Protein AF-A0A920MR78-F1 (afdb_monomer)

Foldseek 3Di:
DDDDDDPDPDDPPADPDPVRVLVVVLVLLVVLVVVVVLQVVCVPDDPVRPPDDHPDDDPSSVQSVCQLVQVDEAEAEDQDPVVVVSVVVSCVVSVGDHDDYDHPDPPDD

pLDDT: mean 72.83, std 15.29, range [34.91, 90.44]

Sequence (109 aa):
MLNNPNLGPGTGRYPQTRMGVEQVIRDAFRAAQDYRHRHKTYDRNSKAQRKVIPPRRDLEFEALAEILEGTRLLHCHSYRQDEIWMLTRIAEDFGFKIATFQQFLKAIK

Secondary structure (DSSP, 8-state):
--------S--SSS-SSHHHHHHHHHHHHHHHHHHHHHHHHHHHS-GGG--SPPPPP-HHHHHHHHHHTTSS-EEEE-SSHHHHHHHHHHHHHHTPPEEEEE-------

Radius of gyration: 20.06 Å; Cα contacts (8 Å, |Δi|>4): 78; chains: 1; bounding box: 47×60×49 Å

Mean predicted aligned error: 12.03 Å

Solvent-accessible surface area (backbone atoms only — not comparable to full-atom values): 6871 Å² total; per-residue (Å²): 133,89,87,87,84,73,91,69,90,69,84,88,80,66,65,93,43,70,70,44,49,52,49,54,54,52,50,51,53,52,52,10,51,56,51,48,51,54,49,52,54,57,67,69,43,50,83,91,68,61,84,62,80,79,77,82,89,50,71,68,42,49,54,49,35,30,27,54,72,59,78,35,77,42,74,45,80,40,84,48,72,68,59,52,54,51,51,49,51,51,26,63,77,64,67,32,64,75,70,45,78,50,61,71,74,80,85,77,131

Structure (mmCIF, N/CA/C/O backbone):
data_AF-A0A920MR78-F1
#
_entry.id   AF-A0A920MR78-F1
#
loop_
_atom_site.group_PDB
_atom_site.id
_atom_site.type_symbol
_atom_site.label_atom_id
_atom_site.label_alt_id
_atom_site.label_comp_id
_atom_site.label_asym_id
_atom_site.label_entity_id
_atom_site.label_seq_id
_atom_site.pdbx_PDB_ins_code
_atom_site.Cartn_x
_atom_site.Cartn_y
_atom_site.Cartn_z
_atom_site.occupancy
_atom_site.B_iso_or_equiv
_atom_site.auth_seq_id
_atom_site.auth_comp_id
_atom_site.auth_asym_id
_atom_site.auth_atom_id
_atom_site.pdbx_PDB_model_num
ATOM 1 N N . MET A 1 1 ? 10.549 -51.256 -10.466 1.00 36.69 1 MET A N 1
ATOM 2 C CA . MET A 1 1 ? 11.979 -50.902 -10.528 1.00 36.69 1 MET A CA 1
ATOM 3 C C . MET A 1 1 ? 12.128 -49.639 -11.365 1.00 36.69 1 MET A C 1
ATOM 5 O O . MET A 1 1 ? 11.709 -49.647 -12.508 1.00 36.69 1 MET A O 1
ATOM 9 N N . LEU A 1 2 ? 12.612 -48.570 -10.723 1.00 46.28 2 LEU A N 1
ATOM 10 C CA . LEU A 1 2 ? 13.398 -47.442 -11.247 1.00 46.28 2 LEU A CA 1
ATOM 11 C C . LEU A 1 2 ? 13.057 -46.865 -12.636 1.00 46.28 2 LEU A C 1
ATOM 13 O O . LEU A 1 2 ? 13.514 -47.387 -13.646 1.00 46.28 2 LEU A O 1
ATOM 17 N N . ASN A 1 3 ? 12.430 -45.682 -12.666 1.00 38.31 3 ASN A N 1
ATOM 18 C CA . ASN A 1 3 ? 12.874 -44.640 -13.596 1.00 38.31 3 ASN A CA 1
ATOM 19 C C . ASN A 1 3 ? 12.549 -43.239 -13.053 1.00 38.31 3 ASN A C 1
ATOM 21 O O . ASN A 1 3 ? 11.387 -42.860 -12.932 1.00 38.31 3 ASN A O 1
ATOM 25 N N . ASN A 1 4 ? 13.599 -42.503 -12.696 1.00 55.50 4 ASN A N 1
ATOM 26 C CA . ASN A 1 4 ? 13.574 -41.110 -12.268 1.00 55.50 4 ASN A CA 1
ATOM 27 C C . ASN A 1 4 ? 14.275 -40.288 -13.357 1.00 55.50 4 ASN A C 1
ATOM 29 O O . ASN A 1 4 ? 15.506 -40.322 -13.412 1.00 55.50 4 ASN A O 1
ATOM 33 N N . PRO A 1 5 ? 13.540 -39.569 -14.220 1.00 51.25 5 PRO A N 1
ATOM 34 C CA . PRO A 1 5 ? 14.137 -38.623 -15.135 1.00 51.25 5 PRO A CA 1
ATOM 35 C C . PRO A 1 5 ? 13.712 -37.204 -14.738 1.00 51.25 5 PRO A C 1
ATOM 37 O O . PRO A 1 5 ? 12.573 -36.796 -14.938 1.00 51.25 5 PRO A O 1
ATOM 40 N N . ASN A 1 6 ? 14.693 -36.438 -14.267 1.00 42.25 6 ASN A N 1
ATOM 41 C CA . ASN A 1 6 ? 14.745 -34.981 -14.395 1.00 42.25 6 ASN A CA 1
ATOM 42 C C . ASN A 1 6 ? 13.934 -34.162 -13.377 1.00 42.25 6 ASN A C 1
ATOM 44 O O . ASN A 1 6 ? 12.791 -33.767 -13.597 1.00 42.25 6 ASN A O 1
ATOM 48 N N . LEU A 1 7 ? 14.635 -33.776 -12.305 1.00 51.28 7 LEU A N 1
ATOM 49 C CA . LEU A 1 7 ? 14.471 -32.479 -11.645 1.00 51.28 7 LEU A CA 1
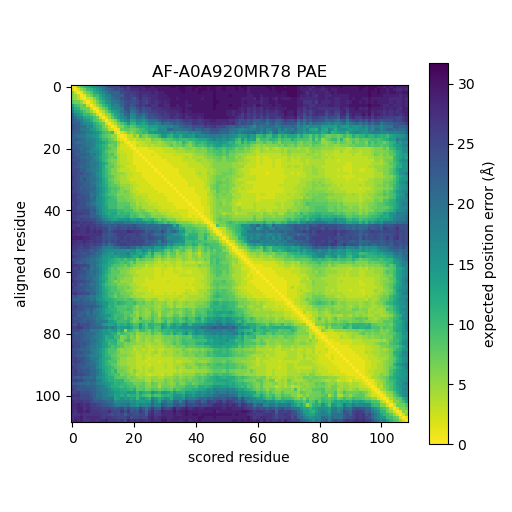ATOM 50 C C . LEU A 1 7 ? 14.428 -31.372 -12.718 1.00 51.28 7 LEU A C 1
ATOM 52 O O . LEU A 1 7 ? 15.462 -30.971 -13.250 1.00 51.28 7 LEU A O 1
ATOM 56 N N . GLY A 1 8 ? 13.219 -30.934 -13.077 1.00 43.84 8 GLY A N 1
ATOM 57 C CA . GLY A 1 8 ? 12.987 -29.818 -13.992 1.00 43.84 8 GLY A CA 1
ATOM 58 C C . GLY A 1 8 ? 13.509 -28.495 -13.415 1.00 43.84 8 GLY A C 1
ATOM 59 O O . GLY A 1 8 ? 13.616 -28.351 -12.193 1.00 43.84 8 GLY A O 1
ATOM 60 N N . PRO A 1 9 ? 13.863 -27.519 -14.267 1.00 45.69 9 PRO A N 1
ATOM 61 C CA . PRO A 1 9 ? 14.476 -26.287 -13.810 1.00 45.69 9 PRO A CA 1
ATOM 62 C C . PRO A 1 9 ? 13.458 -25.463 -13.020 1.00 45.69 9 PRO A C 1
ATOM 64 O O . PRO A 1 9 ? 12.381 -25.141 -13.510 1.00 45.69 9 PRO A O 1
ATOM 67 N N . GLY A 1 10 ? 13.850 -25.063 -11.813 1.00 49.41 10 GLY A N 1
ATOM 68 C CA . GLY A 1 10 ? 13.212 -23.966 -11.099 1.00 49.41 10 GLY A CA 1
ATOM 69 C C . GLY A 1 10 ? 12.187 -24.420 -10.075 1.00 49.41 10 GLY A C 1
ATOM 70 O O . GLY A 1 10 ? 10.992 -24.486 -10.333 1.00 49.41 10 GLY A O 1
ATOM 71 N N . THR A 1 11 ? 12.672 -24.637 -8.860 1.00 48.88 11 THR A N 1
ATOM 72 C CA . THR A 1 11 ? 11.913 -24.521 -7.614 1.00 48.88 11 THR A CA 1
ATOM 73 C C . THR A 1 11 ? 10.857 -23.407 -7.706 1.00 48.88 11 THR A C 1
ATOM 75 O O . THR A 1 11 ? 11.194 -22.221 -7.688 1.00 48.88 11 THR A O 1
ATOM 78 N N . GLY A 1 12 ? 9.586 -23.794 -7.838 1.00 54.97 12 GLY A N 1
ATOM 79 C CA . GLY A 1 12 ? 8.439 -22.917 -8.081 1.00 54.97 12 GLY A CA 1
ATOM 80 C C . GLY A 1 12 ? 8.038 -22.084 -6.869 1.00 54.97 12 GLY A C 1
ATOM 81 O O . GLY A 1 12 ? 6.965 -22.284 -6.309 1.00 54.97 12 GLY A O 1
ATOM 82 N N . ARG A 1 13 ? 8.910 -21.169 -6.437 1.00 56.44 13 ARG A N 1
ATOM 83 C CA . ARG A 1 13 ? 8.658 -20.311 -5.270 1.00 56.44 13 ARG A CA 1
ATOM 84 C C . ARG A 1 13 ? 8.491 -18.829 -5.588 1.00 56.44 13 ARG A C 1
ATOM 86 O O . ARG A 1 13 ? 8.123 -18.082 -4.696 1.00 56.44 13 ARG A O 1
ATOM 93 N N . TYR A 1 14 ? 8.683 -18.413 -6.837 1.00 52.81 14 TYR A N 1
ATOM 94 C CA . TYR A 1 14 ? 8.416 -17.046 -7.281 1.00 52.81 14 TYR A CA 1
ATOM 95 C C . TYR A 1 14 ? 7.942 -17.046 -8.739 1.00 52.81 14 TYR A C 1
ATOM 97 O O . TYR A 1 14 ? 8.414 -17.876 -9.524 1.00 52.81 14 TYR A O 1
ATOM 105 N N . PRO A 1 15 ? 7.004 -16.157 -9.114 1.00 61.16 15 PRO A N 1
ATOM 106 C CA . PRO A 1 15 ? 6.529 -16.063 -10.486 1.00 61.16 15 PRO A CA 1
ATOM 107 C C . PRO A 1 15 ? 7.696 -15.752 -11.425 1.00 61.16 15 PRO A C 1
ATOM 109 O O . PRO A 1 15 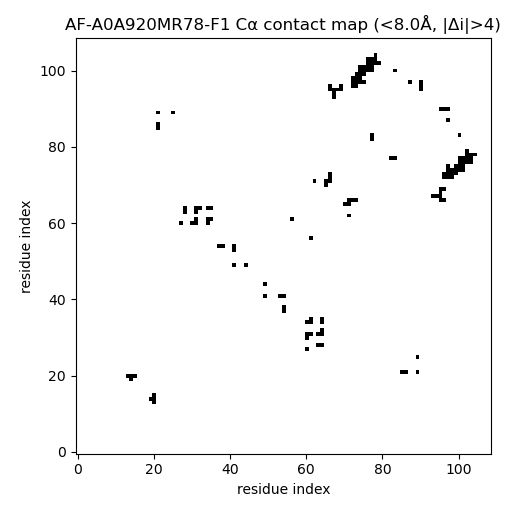? 8.419 -14.778 -11.238 1.00 61.16 15 PRO A O 1
ATOM 112 N N . GLN A 1 16 ? 7.870 -16.579 -12.455 1.00 63.47 16 GLN A N 1
ATOM 113 C CA . GLN A 1 16 ? 8.919 -16.375 -13.461 1.00 63.47 16 GLN A CA 1
ATOM 114 C C . GLN A 1 16 ? 8.538 -15.329 -14.516 1.00 63.47 16 GLN A C 1
ATOM 116 O O . GLN A 1 16 ? 9.364 -14.936 -15.336 1.00 63.47 16 GLN A O 1
ATOM 121 N N . THR A 1 17 ? 7.285 -14.869 -14.505 1.00 72.94 17 THR A N 1
ATOM 122 C CA . THR A 1 17 ? 6.758 -13.889 -15.454 1.00 72.94 17 THR A CA 1
ATOM 123 C C . THR A 1 17 ? 6.464 -12.564 -14.762 1.00 72.94 17 THR A C 1
ATOM 125 O O . THR A 1 17 ? 6.059 -12.513 -13.601 1.00 72.94 17 THR A O 1
ATOM 128 N N . ARG A 1 18 ? 6.617 -11.468 -15.507 1.00 69.94 18 ARG A N 1
ATOM 129 C CA . ARG A 1 18 ? 6.372 -10.105 -15.006 1.00 69.94 18 ARG A CA 1
ATOM 130 C C . ARG A 1 18 ? 4.934 -9.884 -14.563 1.00 69.94 18 ARG A C 1
ATOM 132 O O . ARG A 1 18 ? 4.714 -9.280 -13.524 1.00 69.94 18 ARG A O 1
ATOM 139 N N . MET A 1 19 ? 3.980 -10.429 -15.318 1.00 72.75 19 MET A N 1
ATOM 140 C CA . MET A 1 19 ? 2.566 -10.388 -14.942 1.00 72.75 19 MET A CA 1
ATOM 141 C C . MET A 1 19 ? 2.320 -11.117 -13.617 1.00 72.75 19 MET A C 1
ATOM 143 O O . MET A 1 19 ? 1.500 -10.679 -12.821 1.00 72.75 19 MET A O 1
ATOM 147 N N . GLY A 1 20 ? 3.060 -12.198 -13.343 1.00 79.94 20 GLY A N 1
ATOM 148 C CA . GLY A 1 20 ? 2.974 -12.885 -12.059 1.00 79.94 20 GLY A CA 1
ATOM 149 C C . GLY A 1 20 ? 3.545 -12.055 -10.907 1.00 79.94 20 GLY A C 1
ATOM 150 O O . GLY A 1 20 ? 2.955 -12.034 -9.833 1.00 79.94 20 GLY A O 1
ATOM 151 N N . VAL A 1 21 ? 4.650 -11.332 -11.123 1.00 79.38 21 VAL A N 1
ATOM 152 C CA . VAL A 1 21 ? 5.209 -10.408 -10.115 1.00 79.38 21 VAL A CA 1
ATOM 153 C C . VAL A 1 21 ? 4.227 -9.278 -9.812 1.00 79.38 21 VAL A C 1
ATOM 155 O O . VAL A 1 21 ? 3.953 -9.001 -8.647 1.00 79.38 21 VAL A O 1
ATOM 158 N N . GLU A 1 22 ? 3.656 -8.666 -10.851 1.00 81.88 22 GLU A N 1
ATOM 159 C CA . GLU A 1 22 ? 2.635 -7.627 -10.707 1.00 81.88 22 GLU A CA 1
ATOM 160 C C . GLU A 1 22 ? 1.437 -8.137 -9.895 1.00 81.88 22 GLU A C 1
ATOM 162 O O . GLU A 1 22 ? 1.007 -7.486 -8.944 1.00 81.88 22 GLU A O 1
ATOM 167 N N . GLN A 1 23 ? 0.943 -9.334 -10.217 1.00 83.19 23 GLN A N 1
ATOM 168 C CA . GLN A 1 23 ? -0.185 -9.938 -9.518 1.00 83.19 23 GLN A CA 1
ATOM 169 C C . GLN A 1 23 ? 0.111 -10.181 -8.033 1.00 83.19 23 GLN A C 1
ATOM 171 O O . GLN A 1 23 ? -0.716 -9.846 -7.191 1.00 83.19 23 GLN A O 1
ATOM 176 N N . VAL A 1 24 ? 1.304 -10.681 -7.692 1.00 86.25 24 VAL A N 1
ATOM 177 C CA . VAL A 1 24 ? 1.712 -10.883 -6.290 1.00 86.25 24 VAL A CA 1
ATOM 178 C C . VAL A 1 24 ? 1.728 -9.562 -5.519 1.00 86.25 24 VAL A C 1
ATOM 180 O O . VAL A 1 24 ? 1.249 -9.507 -4.387 1.00 86.25 24 VAL A O 1
ATOM 183 N N . ILE A 1 25 ? 2.232 -8.486 -6.130 1.00 85.44 25 ILE A N 1
ATOM 184 C CA . ILE A 1 25 ? 2.241 -7.159 -5.503 1.00 85.44 25 ILE A CA 1
ATOM 185 C C . ILE A 1 25 ? 0.802 -6.671 -5.283 1.00 85.44 25 ILE A C 1
ATOM 187 O O . ILE A 1 25 ? 0.461 -6.224 -4.187 1.00 85.44 25 ILE A O 1
ATOM 191 N N . ARG A 1 26 ? -0.069 -6.799 -6.291 1.00 88.50 26 ARG A N 1
ATOM 192 C CA . ARG A 1 26 ? -1.490 -6.421 -6.190 1.00 88.50 26 ARG A CA 1
ATOM 193 C C . ARG A 1 26 ? -2.219 -7.205 -5.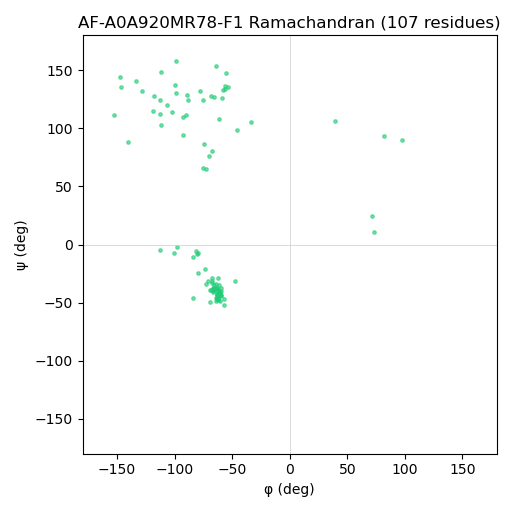102 1.00 88.50 26 ARG A C 1
ATOM 195 O O . ARG A 1 26 ? -2.984 -6.618 -4.337 1.00 88.50 26 ARG A O 1
ATOM 202 N N . ASP A 1 27 ? -1.977 -8.507 -5.018 1.00 89.25 27 ASP A N 1
ATOM 203 C CA . ASP A 1 27 ? -2.599 -9.375 -4.021 1.00 89.25 27 ASP A CA 1
ATOM 204 C C . ASP A 1 27 ? -2.123 -9.020 -2.602 1.00 89.25 27 ASP A C 1
ATOM 206 O O . ASP A 1 27 ? -2.940 -8.973 -1.680 1.00 89.25 27 ASP A O 1
ATOM 210 N N . ALA A 1 28 ? -0.848 -8.650 -2.427 1.00 89.44 28 ALA A N 1
ATOM 211 C CA . ALA A 1 28 ? -0.332 -8.149 -1.152 1.00 89.44 28 ALA A CA 1
ATOM 212 C C . ALA A 1 28 ? -1.011 -6.835 -0.717 1.00 89.44 28 ALA A C 1
ATOM 214 O O . ALA A 1 28 ? -1.412 -6.699 0.441 1.00 89.44 28 ALA A O 1
ATOM 215 N N . PHE A 1 29 ? -1.206 -5.883 -1.638 1.00 88.88 29 PHE A N 1
ATOM 216 C CA . PHE A 1 29 ? -1.918 -4.634 -1.337 1.00 88.88 29 PHE A CA 1
ATOM 217 C C . PHE A 1 29 ? -3.399 -4.861 -1.008 1.00 88.88 29 PHE A C 1
ATOM 219 O O . PHE A 1 29 ? -3.922 -4.233 -0.086 1.00 88.88 29 PHE A O 1
ATOM 226 N N . ARG A 1 30 ? -4.076 -5.793 -1.691 1.00 90.44 30 ARG A N 1
ATOM 227 C CA . ARG A 1 30 ? -5.450 -6.197 -1.337 1.00 90.44 30 ARG A CA 1
ATOM 228 C C . ARG A 1 30 ? -5.517 -6.814 0.059 1.00 90.44 30 ARG A C 1
ATOM 230 O O . ARG A 1 30 ? -6.343 -6.400 0.868 1.00 90.44 30 ARG A O 1
ATOM 237 N N . ALA A 1 31 ? -4.603 -7.729 0.379 1.00 89.88 31 ALA A N 1
ATOM 238 C CA . ALA A 1 31 ? -4.526 -8.326 1.710 1.00 89.88 31 ALA A CA 1
ATOM 239 C C . ALA A 1 31 ? -4.290 -7.268 2.807 1.00 89.88 31 ALA A C 1
ATOM 241 O O . ALA A 1 31 ? -4.887 -7.346 3.886 1.00 89.88 31 ALA A O 1
ATOM 242 N N . ALA A 1 32 ? -3.478 -6.244 2.520 1.00 90.25 32 ALA A N 1
ATOM 243 C CA . ALA A 1 32 ? -3.261 -5.111 3.417 1.00 90.25 32 ALA A CA 1
ATOM 244 C C . ALA A 1 32 ? -4.528 -4.252 3.614 1.00 90.25 32 ALA A C 1
ATOM 246 O O . ALA A 1 32 ? -4.807 -3.829 4.740 1.00 90.25 32 ALA A O 1
ATOM 247 N N . GLN A 1 33 ? -5.342 -4.038 2.572 1.00 89.25 33 GLN A N 1
ATOM 248 C CA . GLN A 1 33 ? -6.644 -3.367 2.707 1.00 89.25 33 GLN A CA 1
ATOM 249 C C . GLN A 1 33 ? -7.599 -4.154 3.608 1.00 89.25 33 GLN A C 1
ATOM 251 O O . GLN A 1 33 ? -8.180 -3.580 4.533 1.00 89.25 33 GLN A O 1
ATOM 256 N N . ASP A 1 34 ? -7.712 -5.466 3.403 1.00 89.38 34 ASP A N 1
ATOM 257 C CA . ASP A 1 34 ? -8.558 -6.336 4.227 1.00 89.38 34 ASP A CA 1
ATOM 258 C C . ASP A 1 34 ? -8.077 -6.386 5.680 1.00 89.38 34 ASP A C 1
ATOM 260 O O . ASP A 1 34 ? -8.869 -6.394 6.627 1.00 89.38 34 ASP A O 1
ATOM 264 N N . TYR A 1 35 ? -6.758 -6.413 5.889 1.00 89.06 35 TYR A N 1
ATOM 265 C CA . TYR A 1 35 ? -6.152 -6.263 7.208 1.00 89.06 35 TYR A CA 1
ATOM 266 C C . TYR A 1 35 ? -6.573 -4.940 7.861 1.00 89.06 35 TYR A C 1
ATOM 268 O O . TYR A 1 35 ? -7.123 -4.945 8.967 1.00 89.06 35 TYR A O 1
ATOM 276 N N . ARG A 1 36 ? -6.411 -3.811 7.163 1.00 87.12 36 ARG A N 1
ATOM 277 C CA . ARG A 1 36 ? -6.767 -2.487 7.686 1.00 87.12 36 ARG A CA 1
ATOM 278 C C . ARG A 1 36 ? -8.262 -2.354 7.965 1.00 87.12 36 ARG A C 1
ATOM 280 O O . ARG A 1 36 ? -8.634 -1.763 8.978 1.00 87.12 36 ARG A O 1
ATOM 287 N N . HIS A 1 37 ? -9.116 -2.921 7.116 1.00 87.06 37 HIS A N 1
ATOM 288 C CA . HIS A 1 37 ? -10.563 -2.931 7.311 1.00 87.06 37 HIS A CA 1
ATOM 289 C C . HIS A 1 37 ? -10.955 -3.698 8.581 1.00 87.06 37 HIS A C 1
ATOM 291 O O . HIS A 1 37 ? -11.718 -3.182 9.399 1.00 87.06 37 HIS A O 1
ATOM 297 N N . ARG A 1 38 ? -10.379 -4.888 8.805 1.00 85.81 38 ARG A N 1
ATOM 298 C CA . ARG A 1 38 ? -10.608 -5.682 10.026 1.00 85.81 38 ARG A CA 1
ATOM 299 C C . ARG A 1 38 ? -10.193 -4.929 11.290 1.00 85.81 38 ARG A C 1
ATOM 301 O O . ARG A 1 38 ? -10.956 -4.906 12.254 1.00 85.81 38 ARG A O 1
ATOM 308 N N . HIS A 1 39 ? -9.028 -4.279 11.266 1.00 84.38 39 HIS A N 1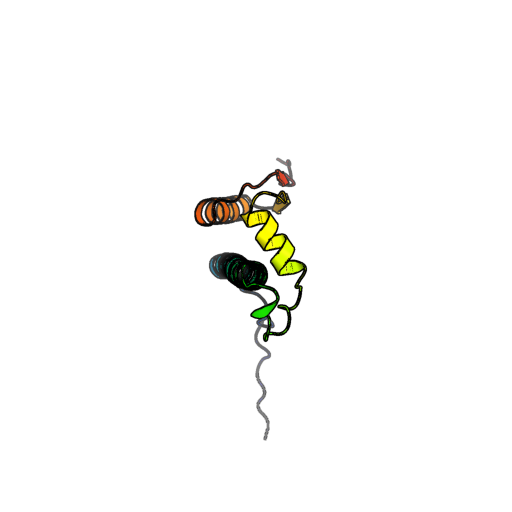
ATOM 309 C CA . HIS A 1 39 ? -8.548 -3.451 12.380 1.00 84.38 39 HIS A CA 1
ATOM 310 C C . HIS A 1 39 ? -9.461 -2.241 12.633 1.00 84.38 39 HIS A C 1
ATOM 312 O O . HIS A 1 39 ? -9.927 -2.064 13.755 1.00 84.38 39 HIS A O 1
ATOM 318 N N . LYS A 1 40 ? -9.838 -1.477 11.595 1.00 84.69 40 LYS A N 1
ATOM 319 C CA . LYS A 1 40 ? -10.766 -0.333 11.734 1.00 84.69 40 LYS A CA 1
ATOM 320 C C . LYS A 1 40 ? -12.137 -0.747 12.278 1.00 84.69 40 LYS A C 1
ATOM 322 O O . LYS A 1 40 ? -12.708 -0.032 13.101 1.00 84.69 40 LYS A O 1
ATOM 327 N N . THR A 1 41 ? -12.671 -1.885 11.838 1.00 83.38 41 THR A N 1
ATOM 328 C CA . THR A 1 41 ? -13.953 -2.415 12.329 1.00 83.38 41 THR A CA 1
ATOM 329 C C . THR A 1 41 ? -13.857 -2.837 13.795 1.00 83.38 41 THR A C 1
ATOM 331 O O . THR A 1 41 ? -14.759 -2.538 14.578 1.00 83.38 41 THR A O 1
ATOM 334 N N . TYR A 1 42 ? -12.747 -3.459 14.202 1.00 80.31 42 TYR A N 1
ATOM 335 C CA . TYR A 1 42 ? -12.484 -3.780 15.607 1.00 80.31 42 TYR A CA 1
ATOM 336 C C . TYR A 1 42 ? -12.363 -2.525 16.489 1.00 80.31 42 TYR A C 1
ATOM 338 O O . TYR A 1 42 ? -12.933 -2.481 17.584 1.00 80.31 42 TYR A O 1
ATOM 346 N N . ASP A 1 43 ? -11.675 -1.490 16.004 1.00 79.19 43 ASP A N 1
ATOM 347 C CA . ASP A 1 43 ? -11.503 -0.227 16.727 1.00 79.19 43 ASP A CA 1
ATOM 348 C C . ASP A 1 43 ? -12.823 0.534 16.880 1.00 79.19 43 ASP A C 1
ATOM 350 O O . ASP A 1 43 ? -13.108 1.049 17.965 1.00 79.19 43 ASP A O 1
ATOM 354 N N . ARG A 1 44 ? -13.650 0.554 15.823 1.00 78.88 44 ARG A N 1
ATOM 355 C CA . ARG A 1 44 ? -14.975 1.193 15.808 1.00 78.88 44 ARG A CA 1
ATOM 356 C C . ARG A 1 44 ? -15.977 0.489 16.726 1.00 78.88 44 ARG A C 1
ATOM 358 O O . ARG A 1 44 ? -16.847 1.152 17.289 1.00 78.88 44 ARG A O 1
ATOM 365 N N . ASN A 1 45 ? -15.859 -0.827 16.902 1.00 76.31 45 ASN A N 1
ATOM 366 C CA . ASN A 1 45 ? -16.700 -1.558 17.843 1.00 76.31 45 ASN A CA 1
ATOM 367 C C . ASN A 1 45 ? -16.394 -1.108 19.281 1.00 76.31 45 ASN A C 1
ATOM 369 O O . ASN A 1 45 ? -15.244 -1.109 19.734 1.00 76.31 45 ASN A O 1
ATOM 373 N N . SER A 1 46 ? -17.446 -0.722 20.007 1.00 61.75 46 SER A N 1
ATOM 374 C CA . SER A 1 46 ? -17.352 -0.272 21.400 1.00 61.75 46 SER A CA 1
ATOM 375 C C . SER A 1 46 ? -16.657 -1.326 22.268 1.00 61.75 46 SER A C 1
ATOM 377 O O . SER A 1 46 ? -16.832 -2.525 22.046 1.00 61.75 46 SER A O 1
ATOM 379 N N . LYS A 1 47 ? -15.908 -0.901 23.300 1.00 61.69 47 LYS A N 1
ATOM 380 C CA . LYS A 1 47 ? -15.242 -1.800 24.269 1.00 61.69 47 LYS A CA 1
ATOM 381 C C . LYS A 1 47 ? -16.180 -2.897 24.802 1.00 61.69 47 LYS A C 1
ATOM 383 O O . LYS A 1 47 ? -15.720 -4.004 25.045 1.00 61.69 47 LYS A O 1
ATOM 388 N N . ALA A 1 48 ? -17.480 -2.609 24.915 1.00 57.91 48 ALA A N 1
ATOM 389 C CA . ALA A 1 48 ? -18.511 -3.549 25.361 1.00 57.91 48 ALA A CA 1
ATOM 390 C C . ALA A 1 48 ? -18.899 -4.632 24.324 1.00 57.91 48 ALA A C 1
ATOM 392 O O . ALA A 1 48 ? -19.413 -5.682 24.699 1.00 57.91 48 ALA A O 1
ATOM 393 N N . GLN A 1 49 ? -18.644 -4.409 23.030 1.00 59.56 49 GLN A N 1
ATOM 394 C CA . GLN A 1 49 ? -18.885 -5.364 21.935 1.00 59.56 49 GLN A CA 1
ATOM 395 C C . GLN A 1 49 ? -17.625 -6.139 21.516 1.00 59.56 49 GLN A C 1
ATOM 397 O O . GLN A 1 49 ? -17.703 -7.025 20.663 1.00 59.56 49 GLN A O 1
ATOM 402 N N . ARG A 1 50 ? -16.463 -5.865 22.129 1.00 61.84 50 ARG A N 1
ATOM 403 C CA . ARG A 1 50 ? -15.208 -6.601 21.896 1.00 61.84 50 ARG A CA 1
ATOM 404 C C . ARG A 1 50 ? -15.239 -7.967 22.589 1.00 61.84 50 ARG A C 1
ATOM 406 O O . ARG A 1 50 ? -14.490 -8.230 23.518 1.00 61.84 50 ARG A O 1
ATOM 413 N N . LYS A 1 51 ? -16.127 -8.851 22.126 1.00 57.66 51 LYS A N 1
ATOM 414 C CA . LYS A 1 51 ? -16.085 -10.296 22.425 1.00 57.66 51 LYS A CA 1
ATOM 415 C C . LYS A 1 51 ? -15.059 -11.042 21.563 1.00 57.66 51 LYS A C 1
ATOM 417 O O . LYS A 1 51 ? -14.831 -12.227 21.773 1.00 57.66 51 LYS A O 1
ATOM 422 N N . VAL A 1 52 ? -14.466 -10.360 20.585 1.00 63.81 52 VAL A N 1
ATOM 423 C CA . VAL A 1 52 ? -13.509 -10.922 19.631 1.00 63.81 52 VAL A CA 1
ATOM 424 C C . VAL A 1 52 ? -12.093 -10.567 20.075 1.00 63.81 52 VAL A C 1
ATOM 426 O O . VAL A 1 52 ? -11.838 -9.442 20.501 1.00 63.81 52 VAL A O 1
ATOM 429 N N . ILE A 1 53 ? -11.183 -11.534 19.984 1.00 68.25 53 ILE A N 1
ATOM 430 C CA . ILE A 1 53 ? -9.747 -11.354 20.229 1.00 68.25 53 ILE A CA 1
ATOM 431 C C . ILE A 1 53 ? -9.228 -10.242 19.296 1.00 68.25 53 ILE A C 1
ATOM 433 O O . ILE A 1 53 ? -9.607 -10.237 18.120 1.00 68.25 53 ILE A O 1
ATOM 437 N N . PRO A 1 54 ? -8.388 -9.301 19.775 1.00 70.44 54 PRO A N 1
ATOM 438 C CA . PRO A 1 54 ? -7.829 -8.261 18.919 1.00 70.44 54 PRO A CA 1
ATOM 439 C C . PRO A 1 54 ? -7.137 -8.883 17.697 1.00 70.44 54 PRO A C 1
ATOM 441 O O . PRO A 1 54 ? -6.400 -9.864 17.853 1.00 70.44 54 PRO A O 1
ATOM 444 N N . PRO A 1 55 ? -7.360 -8.345 16.483 1.00 76.06 55 PRO A N 1
ATOM 445 C CA . PRO A 1 55 ? -6.711 -8.862 15.289 1.00 76.06 55 PRO A CA 1
ATOM 446 C C . PRO A 1 55 ? -5.189 -8.804 15.459 1.00 76.06 55 PRO A C 1
ATOM 448 O O . PRO A 1 55 ? -4.635 -7.802 15.917 1.00 76.06 55 PRO A O 1
ATOM 451 N N . ARG A 1 56 ? -4.512 -9.909 15.120 1.00 78.88 56 ARG A N 1
ATOM 452 C CA . ARG A 1 56 ? -3.054 -10.023 15.242 1.00 78.88 56 ARG A CA 1
ATOM 453 C C . ARG A 1 56 ? -2.397 -8.892 14.455 1.00 78.88 56 ARG A C 1
ATOM 455 O O . ARG A 1 56 ? -2.780 -8.639 13.315 1.00 78.88 56 ARG A O 1
ATOM 462 N N . ARG A 1 57 ? -1.415 -8.232 15.070 1.00 81.00 57 ARG A N 1
ATOM 463 C CA . ARG A 1 57 ? -0.590 -7.238 14.388 1.00 81.00 57 ARG A CA 1
ATOM 464 C C . ARG A 1 57 ? 0.411 -7.928 13.476 1.00 81.00 57 ARG A C 1
ATOM 466 O O . ARG A 1 57 ? 1.176 -8.774 13.938 1.00 81.00 57 ARG A O 1
ATOM 473 N N . ASP A 1 58 ? 0.371 -7.556 12.208 1.00 86.06 58 ASP A N 1
ATOM 474 C CA . ASP A 1 58 ? 1.331 -7.964 11.194 1.00 86.06 58 ASP A CA 1
ATOM 475 C C . ASP A 1 58 ? 2.023 -6.707 10.665 1.00 86.06 58 ASP A C 1
ATOM 477 O O . ASP A 1 58 ? 1.371 -5.829 10.095 1.00 86.06 58 ASP A O 1
ATOM 481 N N . LEU A 1 59 ? 3.328 -6.603 10.917 1.00 87.19 59 LEU A N 1
ATOM 482 C CA . LEU A 1 59 ? 4.114 -5.412 10.600 1.00 87.19 59 LEU A CA 1
ATOM 483 C C . LEU A 1 59 ? 4.239 -5.203 9.086 1.00 87.19 59 LEU A C 1
ATOM 485 O O . LEU A 1 59 ? 4.348 -4.064 8.638 1.00 87.19 59 LEU A O 1
ATOM 489 N N . GLU A 1 60 ? 4.197 -6.281 8.297 1.00 86.06 60 GLU A N 1
ATOM 490 C CA . GLU A 1 60 ? 4.268 -6.191 6.839 1.00 86.06 60 GLU A CA 1
ATOM 491 C C . GLU A 1 60 ? 2.988 -5.559 6.282 1.00 86.06 60 GLU A C 1
ATOM 493 O O . GLU A 1 60 ? 3.043 -4.582 5.532 1.00 86.06 60 GLU A O 1
ATOM 498 N N . PHE A 1 61 ? 1.822 -6.054 6.708 1.00 89.50 61 PHE A N 1
ATOM 499 C CA . PHE A 1 61 ? 0.536 -5.501 6.276 1.00 89.50 61 PHE A CA 1
ATOM 500 C C . PHE A 1 61 ? 0.244 -4.123 6.863 1.00 89.50 61 PHE A C 1
ATOM 502 O O . PHE A 1 61 ? -0.400 -3.315 6.198 1.00 89.50 61 PHE A O 1
ATOM 509 N N . GLU A 1 62 ? 0.721 -3.826 8.072 1.00 87.75 62 GLU A N 1
ATOM 510 C CA . GLU A 1 62 ? 0.634 -2.484 8.654 1.00 87.75 62 GLU A CA 1
ATOM 511 C C . GLU A 1 62 ? 1.419 -1.477 7.808 1.00 87.7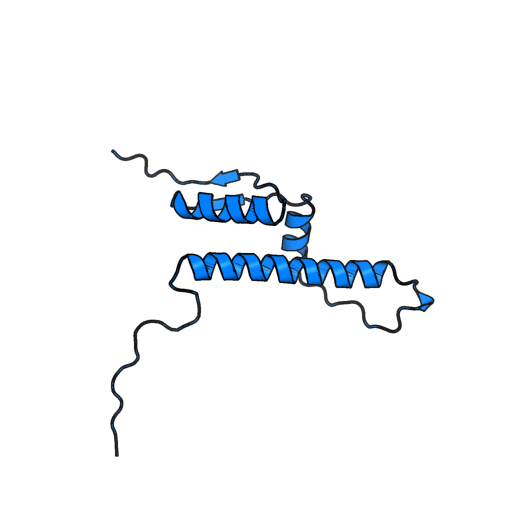5 62 GLU A C 1
ATOM 513 O O . GLU A 1 62 ? 0.860 -0.466 7.387 1.00 87.75 62 GLU A O 1
ATOM 518 N N . ALA A 1 63 ? 2.656 -1.806 7.434 1.00 88.38 63 ALA A N 1
ATOM 519 C CA . ALA A 1 63 ? 3.475 -0.955 6.582 1.00 88.38 63 ALA A CA 1
ATOM 520 C C . ALA A 1 63 ? 2.889 -0.767 5.168 1.00 88.38 63 ALA A C 1
ATOM 522 O O . ALA A 1 63 ? 2.976 0.325 4.605 1.00 88.38 63 ALA A O 1
ATOM 523 N N . LEU A 1 64 ? 2.280 -1.807 4.586 1.00 88.06 64 LEU A N 1
ATOM 524 C CA . LEU A 1 64 ? 1.566 -1.701 3.307 1.00 88.06 64 LEU A CA 1
ATOM 525 C C . LEU A 1 64 ? 0.293 -0.852 3.428 1.00 88.06 64 LEU A C 1
ATOM 527 O O . LEU A 1 64 ? 0.003 -0.052 2.540 1.00 88.06 64 LEU A O 1
ATOM 531 N N . ALA A 1 65 ? -0.448 -0.978 4.530 1.00 89.12 65 ALA A N 1
ATOM 532 C CA . ALA A 1 65 ? -1.620 -0.150 4.792 1.00 89.12 65 ALA A CA 1
ATOM 533 C C . ALA A 1 65 ? -1.249 1.331 4.987 1.00 89.12 65 ALA A C 1
ATOM 535 O O . ALA A 1 65 ? -1.966 2.201 4.503 1.00 89.12 65 ALA A O 1
ATOM 536 N N . GLU A 1 66 ? -0.120 1.627 5.631 1.00 87.56 66 GLU A N 1
ATOM 537 C CA . GLU A 1 66 ? 0.415 2.990 5.752 1.00 87.56 66 GLU A CA 1
ATOM 538 C C . GLU A 1 66 ? 0.795 3.599 4.395 1.00 87.56 66 GLU A C 1
ATOM 540 O O . GLU A 1 66 ? 0.562 4.784 4.156 1.00 87.56 66 GLU A O 1
ATOM 545 N N . ILE A 1 67 ? 1.343 2.793 3.479 1.00 87.38 67 ILE A N 1
ATOM 546 C CA . ILE A 1 67 ? 1.623 3.234 2.103 1.00 87.38 67 ILE A CA 1
ATOM 547 C C . ILE A 1 67 ? 0.315 3.601 1.390 1.00 87.38 67 ILE A C 1
ATOM 549 O O . ILE A 1 67 ? 0.239 4.652 0.755 1.00 87.38 67 ILE A O 1
ATOM 553 N N . LEU A 1 68 ? -0.732 2.782 1.543 1.00 86.00 68 LEU A N 1
ATOM 554 C CA . LEU A 1 68 ? -2.060 3.058 0.982 1.00 86.00 68 LEU A CA 1
ATOM 555 C C . LEU A 1 68 ? -2.716 4.309 1.586 1.00 86.00 68 LEU A C 1
ATOM 557 O O . LEU A 1 68 ? -3.421 5.029 0.888 1.00 86.00 68 LEU A O 1
ATOM 561 N N . GLU A 1 69 ? -2.484 4.588 2.870 1.00 85.81 69 GLU A N 1
ATOM 562 C CA . GLU A 1 69 ? -2.963 5.807 3.539 1.00 85.81 69 GLU A CA 1
ATOM 563 C C . GLU A 1 69 ? -2.068 7.031 3.264 1.00 85.81 69 GLU A C 1
ATOM 565 O O . GLU A 1 69 ? -2.411 8.147 3.653 1.00 85.81 69 GLU A O 1
ATOM 570 N N . GLY A 1 70 ? -0.937 6.846 2.574 1.00 82.81 70 GLY A N 1
ATOM 571 C CA . GLY A 1 70 ? 0.015 7.905 2.238 1.00 82.81 70 GLY A CA 1
ATOM 572 C C . GLY A 1 70 ? 0.849 8.404 3.422 1.00 82.81 70 GLY A C 1
ATOM 573 O O . GLY A 1 70 ? 1.538 9.415 3.291 1.00 82.81 70 GLY A O 1
ATOM 574 N N . THR A 1 71 ? 0.808 7.721 4.569 1.00 84.19 71 THR A N 1
ATOM 575 C CA . THR A 1 71 ? 1.614 8.060 5.754 1.00 84.19 71 THR A CA 1
ATOM 576 C C . THR A 1 71 ? 3.049 7.563 5.628 1.00 84.19 71 THR A C 1
ATOM 578 O O . THR A 1 71 ? 3.954 8.137 6.235 1.00 84.19 71 THR A O 1
ATOM 581 N N . ARG A 1 72 ? 3.274 6.530 4.807 1.00 80.38 72 ARG A N 1
ATOM 582 C CA . ARG A 1 72 ? 4.596 5.963 4.543 1.00 80.38 72 ARG A CA 1
ATOM 583 C C . ARG A 1 72 ? 4.979 6.105 3.077 1.00 80.38 72 ARG A C 1
ATOM 585 O O . ARG A 1 72 ? 4.255 5.702 2.173 1.00 80.38 72 ARG A O 1
ATOM 592 N N . LEU A 1 73 ? 6.160 6.671 2.856 1.00 78.38 73 LEU A N 1
ATOM 593 C CA . LEU A 1 73 ? 6.735 6.875 1.534 1.00 78.38 73 LEU A CA 1
ATOM 594 C C . LEU A 1 73 ? 7.333 5.569 0.994 1.00 78.38 73 LEU A C 1
ATOM 596 O O . LEU A 1 73 ? 8.100 4.898 1.687 1.00 78.38 73 LEU A O 1
ATOM 600 N N . LEU A 1 74 ? 7.009 5.228 -0.257 1.00 79.00 74 LEU A N 1
ATOM 601 C CA . LEU A 1 74 ? 7.597 4.081 -0.946 1.00 79.00 74 LEU A CA 1
ATOM 602 C C . LEU A 1 74 ? 8.887 4.496 -1.667 1.00 79.00 74 LEU A C 1
ATOM 604 O O . LEU A 1 74 ? 8.867 5.390 -2.518 1.00 79.00 74 LEU A O 1
ATOM 608 N N . HIS A 1 75 ? 9.985 3.807 -1.357 1.00 76.25 75 HIS A N 1
ATOM 609 C CA . HIS A 1 75 ? 11.231 3.872 -2.115 1.00 76.25 75 HIS A CA 1
ATOM 610 C C . HIS A 1 75 ? 11.405 2.576 -2.909 1.00 76.25 75 HIS A C 1
ATOM 612 O O . HIS A 1 75 ? 11.454 1.496 -2.319 1.00 76.25 75 HIS A O 1
ATOM 618 N N . CYS A 1 76 ? 11.481 2.674 -4.237 1.00 72.00 76 CYS A N 1
ATOM 619 C CA . CYS A 1 76 ? 11.695 1.517 -5.100 1.00 72.00 76 CYS A CA 1
ATOM 620 C C . CYS A 1 76 ? 13.066 1.591 -5.772 1.00 72.00 76 CYS A C 1
ATOM 622 O O . CYS A 1 76 ? 13.375 2.556 -6.473 1.00 72.00 76 CYS A O 1
ATOM 624 N N . HIS A 1 77 ? 13.865 0.543 -5.582 1.00 72.62 77 HIS A N 1
ATOM 625 C CA . HIS A 1 77 ? 15.081 0.312 -6.346 1.00 72.62 77 HIS A CA 1
ATOM 626 C C . HIS A 1 77 ? 14.740 -0.577 -7.534 1.00 72.62 77 HIS A C 1
ATOM 628 O O . HIS A 1 77 ? 14.458 -1.760 -7.355 1.00 72.62 77 HIS A O 1
ATOM 634 N N . SER A 1 78 ? 14.780 -0.017 -8.738 1.00 66.56 78 SER A N 1
ATOM 635 C CA . SER A 1 78 ? 14.614 -0.803 -9.953 1.00 66.56 78 SER A CA 1
ATOM 636 C C . SER A 1 78 ? 15.755 -0.535 -10.920 1.00 66.56 78 SER A C 1
ATOM 638 O O . SER A 1 78 ? 16.113 0.608 -11.206 1.00 66.56 78 SER A O 1
ATOM 640 N N . TYR A 1 79 ? 16.328 -1.612 -11.448 1.00 63.78 79 TYR A N 1
ATOM 641 C CA . TYR A 1 79 ? 17.389 -1.539 -12.446 1.00 63.78 79 TYR A CA 1
ATOM 642 C C . TYR A 1 79 ? 16.841 -1.375 -13.868 1.00 63.78 79 TYR A C 1
ATOM 644 O O . TYR A 1 79 ? 17.609 -1.075 -14.782 1.00 63.78 79 TYR A O 1
ATOM 652 N N . ARG A 1 80 ? 15.528 -1.541 -14.083 1.00 67.38 80 ARG A N 1
ATOM 653 C CA . ARG A 1 80 ? 14.920 -1.530 -15.417 1.00 67.38 80 ARG A CA 1
ATOM 654 C C . ARG A 1 80 ? 13.670 -0.655 -15.472 1.00 67.38 80 ARG A C 1
ATOM 656 O O . ARG A 1 80 ? 12.842 -0.637 -14.575 1.00 67.38 80 ARG A O 1
ATOM 663 N N . GLN A 1 81 ? 13.515 0.060 -16.582 1.00 69.44 81 GLN A N 1
ATOM 664 C CA . GLN A 1 81 ? 12.403 0.997 -16.774 1.00 69.44 81 GLN A CA 1
ATOM 665 C C . GLN A 1 81 ? 11.023 0.317 -16.761 1.00 69.44 81 GLN A C 1
ATOM 667 O O . GLN A 1 81 ? 10.040 0.937 -16.378 1.00 69.44 81 GLN A O 1
ATOM 672 N N . ASP A 1 82 ? 10.930 -0.952 -17.157 1.00 74.81 82 ASP A N 1
ATOM 673 C CA . ASP A 1 82 ? 9.669 -1.703 -17.217 1.00 74.81 82 ASP A CA 1
ATOM 674 C C . ASP A 1 82 ? 9.049 -1.981 -15.835 1.00 74.81 82 ASP A C 1
ATOM 676 O O . ASP A 1 82 ? 7.827 -1.965 -15.697 1.00 74.81 82 ASP A O 1
ATOM 680 N N . GLU A 1 83 ? 9.865 -2.180 -14.804 1.00 75.62 83 GLU A N 1
ATOM 681 C CA . GLU A 1 83 ? 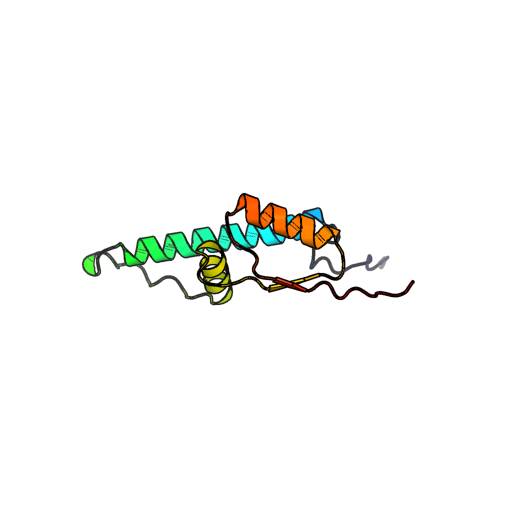9.404 -2.351 -13.418 1.00 75.62 83 GLU A CA 1
ATOM 682 C C . GLU A 1 83 ? 8.905 -1.031 -12.813 1.00 75.62 83 GLU A C 1
ATOM 684 O O . GLU A 1 83 ? 7.927 -1.035 -12.067 1.00 75.62 83 GLU A O 1
ATOM 689 N N . ILE A 1 84 ? 9.522 0.099 -13.184 1.00 76.56 84 ILE A N 1
ATOM 690 C CA . ILE A 1 84 ? 9.053 1.441 -12.804 1.00 76.56 84 ILE A CA 1
ATOM 691 C C . ILE A 1 84 ? 7.644 1.659 -13.356 1.00 76.56 84 ILE A C 1
ATOM 693 O O . ILE A 1 84 ? 6.743 2.030 -12.611 1.00 76.56 84 ILE A O 1
ATOM 697 N N . TRP A 1 85 ? 7.429 1.358 -14.641 1.00 80.81 85 TRP A N 1
ATOM 698 C CA . TRP A 1 85 ? 6.110 1.474 -15.267 1.00 80.81 85 TRP A CA 1
ATOM 699 C C . TRP A 1 85 ? 5.054 0.587 -14.604 1.00 80.81 85 TRP A C 1
ATOM 701 O O . TRP A 1 85 ? 3.927 1.034 -14.396 1.00 80.81 85 TRP A O 1
ATOM 711 N N . MET A 1 86 ? 5.411 -0.650 -14.256 1.00 84.19 86 MET A N 1
ATOM 712 C CA . MET A 1 86 ? 4.514 -1.563 -13.545 1.00 84.19 86 MET A CA 1
ATOM 713 C C . MET A 1 86 ? 4.138 -1.013 -12.163 1.00 84.19 86 MET A C 1
ATOM 715 O O . MET A 1 86 ? 2.954 -0.956 -11.832 1.00 84.19 86 MET A O 1
ATOM 719 N N . LEU A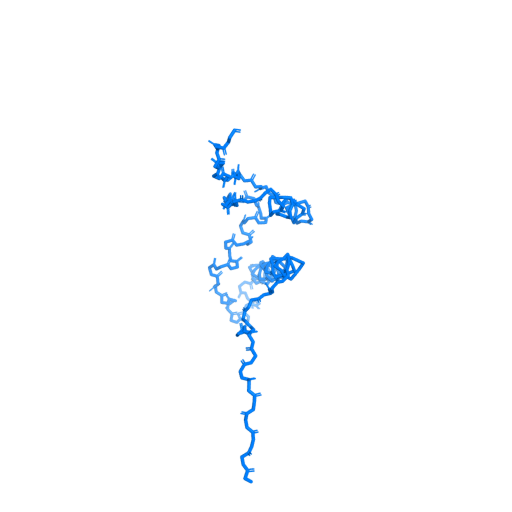 1 87 ? 5.112 -0.528 -11.387 1.00 80.75 87 LEU A N 1
ATOM 720 C CA . LEU A 1 87 ? 4.849 0.020 -10.058 1.00 80.75 87 LEU A CA 1
ATOM 721 C C . LEU A 1 87 ? 4.017 1.307 -10.114 1.00 80.75 87 LEU A C 1
ATOM 723 O O . LEU A 1 87 ? 3.131 1.481 -9.283 1.00 80.75 87 LEU A O 1
ATOM 727 N N . THR A 1 88 ? 4.254 2.174 -11.102 1.00 82.38 88 THR A N 1
ATOM 728 C CA . THR A 1 88 ? 3.436 3.375 -11.328 1.00 82.38 88 THR A CA 1
ATOM 729 C C . THR A 1 88 ? 1.981 3.013 -11.614 1.00 82.38 88 THR A C 1
ATOM 731 O O . THR A 1 88 ? 1.092 3.604 -11.012 1.00 82.38 88 THR A O 1
ATOM 734 N N . ARG A 1 89 ? 1.715 1.995 -12.446 1.00 86.12 89 ARG A N 1
ATOM 735 C CA . ARG A 1 89 ? 0.339 1.527 -12.697 1.00 86.12 89 ARG A CA 1
ATOM 736 C C . ARG A 1 89 ? -0.331 0.981 -11.440 1.00 86.12 89 ARG A C 1
ATOM 738 O O . ARG A 1 89 ? -1.483 1.295 -11.175 1.00 86.12 89 ARG A O 1
ATOM 745 N N . ILE A 1 90 ? 0.393 0.202 -10.636 1.00 85.50 90 ILE A N 1
ATOM 746 C CA . ILE A 1 90 ? -0.126 -0.262 -9.342 1.00 85.50 90 ILE A CA 1
ATOM 747 C C . ILE A 1 90 ? -0.427 0.939 -8.431 1.00 85.50 90 ILE A C 1
ATOM 749 O O . ILE A 1 90 ? -1.470 0.971 -7.782 1.00 85.50 90 ILE A O 1
ATOM 753 N N . ALA A 1 91 ? 0.452 1.938 -8.388 1.00 84.94 91 ALA A N 1
ATOM 754 C CA . ALA A 1 91 ? 0.233 3.144 -7.598 1.00 84.94 91 ALA A CA 1
ATOM 755 C C . ALA A 1 91 ? -1.002 3.932 -8.049 1.00 84.94 91 ALA A C 1
ATOM 757 O O . ALA A 1 91 ? -1.755 4.397 -7.196 1.00 84.94 91 ALA A O 1
ATOM 758 N N . GLU A 1 92 ? -1.252 4.025 -9.357 1.00 84.75 92 GLU A N 1
ATOM 759 C CA . GLU A 1 92 ? -2.477 4.608 -9.917 1.00 84.75 92 GLU A CA 1
ATOM 760 C C . GLU A 1 92 ? -3.725 3.808 -9.515 1.00 84.75 92 GLU A C 1
ATOM 762 O O . GLU A 1 92 ? -4.699 4.395 -9.047 1.00 84.75 92 GLU A O 1
ATOM 767 N N . ASP A 1 93 ? -3.678 2.477 -9.611 1.00 86.00 93 ASP A N 1
ATOM 768 C CA . ASP A 1 93 ? -4.822 1.607 -9.305 1.00 86.00 93 ASP A CA 1
ATOM 769 C C . ASP A 1 93 ? -5.226 1.633 -7.823 1.00 86.00 93 ASP A C 1
ATOM 771 O O . ASP A 1 93 ? -6.406 1.512 -7.489 1.00 86.00 93 ASP A O 1
ATOM 775 N N . PHE A 1 94 ? -4.253 1.773 -6.922 1.00 84.31 94 PHE A N 1
ATOM 776 C CA . PHE A 1 94 ? -4.483 1.809 -5.475 1.00 84.31 94 PHE A CA 1
ATOM 777 C C . PHE A 1 94 ? -4.474 3.227 -4.884 1.00 84.31 94 PHE A C 1
ATOM 779 O O . PHE A 1 94 ? -4.793 3.397 -3.707 1.00 84.31 94 PHE A O 1
ATOM 786 N N . GLY A 1 95 ? -4.127 4.241 -5.679 1.00 83.06 95 GLY A N 1
ATOM 787 C CA . GLY A 1 95 ? -4.136 5.649 -5.287 1.00 83.06 95 GLY A CA 1
ATOM 788 C C . GLY A 1 95 ? -3.037 6.068 -4.303 1.00 83.06 95 GLY A C 1
ATOM 789 O O . GLY A 1 95 ? -3.229 7.048 -3.581 1.00 83.06 95 GLY A O 1
ATOM 790 N N . PHE A 1 96 ? -1.898 5.366 -4.246 1.00 81.19 96 PHE A N 1
ATOM 791 C CA . PHE A 1 96 ? -0.783 5.733 -3.358 1.00 81.19 96 PHE A CA 1
ATOM 792 C C . PHE A 1 96 ? 0.323 6.506 -4.084 1.00 81.19 96 PHE A C 1
ATOM 794 O O . PHE A 1 96 ? 0.480 6.427 -5.300 1.00 81.19 96 PHE A O 1
ATOM 801 N N . LYS A 1 97 ? 1.124 7.269 -3.329 1.00 75.81 97 LYS A N 1
ATOM 802 C CA . LYS A 1 97 ? 2.236 8.060 -3.878 1.00 75.81 97 LYS A CA 1
ATOM 803 C C . LYS A 1 97 ? 3.569 7.337 -3.711 1.00 75.81 97 LYS A C 1
ATOM 805 O O . LYS A 1 97 ? 3.931 6.925 -2.610 1.00 75.81 97 LYS A O 1
ATOM 810 N N . ILE A 1 98 ? 4.327 7.246 -4.800 1.00 76.62 98 ILE A N 1
ATOM 811 C CA . ILE A 1 98 ? 5.713 6.771 -4.790 1.00 76.62 98 ILE A CA 1
ATOM 812 C C . ILE A 1 98 ? 6.619 7.980 -4.568 1.00 76.62 98 ILE A C 1
ATOM 814 O O . ILE A 1 98 ? 6.479 8.990 -5.256 1.00 76.62 98 ILE A O 1
ATOM 818 N N . ALA A 1 99 ? 7.521 7.896 -3.591 1.00 71.06 99 ALA A N 1
ATOM 819 C CA . ALA A 1 99 ? 8.357 9.030 -3.209 1.00 71.06 99 ALA A CA 1
ATOM 820 C C . ALA A 1 99 ? 9.599 9.152 -4.088 1.00 71.06 99 ALA A C 1
ATOM 822 O O . ALA A 1 99 ? 9.907 10.236 -4.574 1.00 71.06 99 ALA A O 1
ATOM 823 N N . THR A 1 100 ? 10.286 8.031 -4.314 1.00 66.56 100 THR A N 1
ATOM 824 C CA . THR A 1 100 ? 11.531 8.006 -5.080 1.00 66.56 100 THR A CA 1
ATOM 825 C C . THR A 1 100 ? 11.642 6.695 -5.855 1.00 66.56 100 THR A C 1
ATOM 827 O O . THR A 1 100 ? 11.420 5.614 -5.303 1.00 66.56 100 THR A O 1
ATOM 830 N N . PHE A 1 10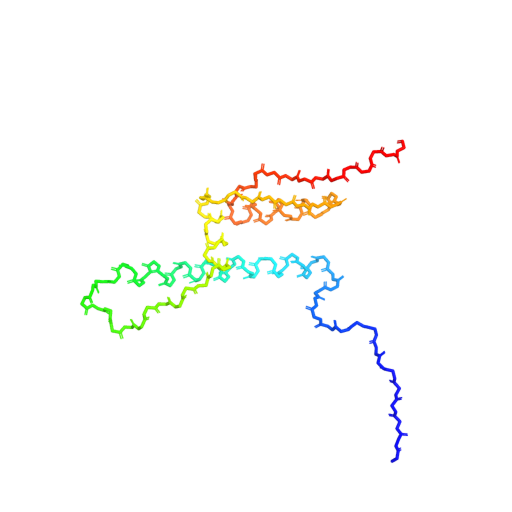1 ? 12.038 6.791 -7.125 1.00 64.06 101 PHE A N 1
ATOM 831 C CA . PHE A 1 101 ? 12.567 5.668 -7.895 1.00 64.06 101 PHE A CA 1
ATOM 832 C C . PHE A 1 101 ? 14.082 5.809 -7.952 1.00 64.06 101 PHE A C 1
ATOM 834 O O . PHE A 1 101 ? 14.597 6.751 -8.556 1.00 64.06 101 PHE A O 1
ATOM 841 N N . GLN A 1 102 ? 14.811 4.884 -7.339 1.00 62.75 102 GLN A N 1
ATOM 842 C CA . GLN A 1 102 ? 16.256 4.838 -7.492 1.00 62.75 102 GLN A CA 1
ATOM 843 C C . GLN A 1 102 ? 16.591 3.887 -8.636 1.00 62.75 102 GLN A C 1
ATOM 845 O O . GLN A 1 102 ? 16.703 2.673 -8.454 1.00 62.75 102 GLN A O 1
ATOM 850 N N . GLN A 1 103 ? 16.752 4.466 -9.827 1.00 61.00 103 GLN A N 1
ATOM 851 C CA . GLN A 1 103 ? 17.321 3.774 -10.974 1.00 61.00 103 GLN A CA 1
ATOM 852 C C . GLN A 1 103 ? 18.835 3.973 -10.967 1.00 61.00 103 GLN A C 1
ATOM 854 O O . GLN A 1 103 ? 19.331 5.079 -11.176 1.00 61.00 103 GLN A O 1
ATOM 859 N N . PHE A 1 104 ? 19.589 2.900 -10.716 1.00 50.03 104 PHE A N 1
ATOM 860 C CA . PHE A 1 104 ? 21.039 2.927 -10.886 1.00 50.03 104 PHE A CA 1
ATOM 861 C C . PHE A 1 104 ? 21.331 2.883 -12.388 1.00 50.03 104 PHE A C 1
ATOM 863 O O . PHE A 1 104 ? 21.465 1.816 -12.989 1.00 50.03 104 PHE A O 1
ATOM 870 N N . LEU A 1 105 ? 21.344 4.052 -13.025 1.00 50.84 105 LEU A N 1
ATOM 871 C CA . LEU A 1 105 ? 21.756 4.181 -14.411 1.00 50.84 105 LEU A CA 1
ATOM 872 C C . LEU A 1 105 ? 23.216 3.719 -14.502 1.00 50.84 105 LEU A C 1
ATOM 874 O O . LEU A 1 105 ? 24.133 4.414 -14.067 1.00 50.84 105 LEU A O 1
ATOM 878 N N . LYS A 1 106 ? 23.452 2.551 -15.105 1.00 43.06 106 LYS A N 1
ATOM 879 C CA . LYS A 1 106 ? 24.730 2.272 -15.760 1.00 43.06 106 LYS A CA 1
ATOM 880 C C . LYS A 1 106 ? 24.805 3.208 -16.968 1.00 43.06 106 LYS A C 1
ATOM 882 O O . LYS A 1 106 ? 24.483 2.820 -18.085 1.00 43.06 106 LYS A O 1
ATOM 887 N N . ALA A 1 107 ? 25.179 4.460 -16.720 1.00 37.16 107 ALA A N 1
ATOM 888 C CA . ALA A 1 107 ? 25.580 5.418 -17.735 1.00 37.16 107 ALA A CA 1
ATOM 889 C C . ALA A 1 107 ? 26.940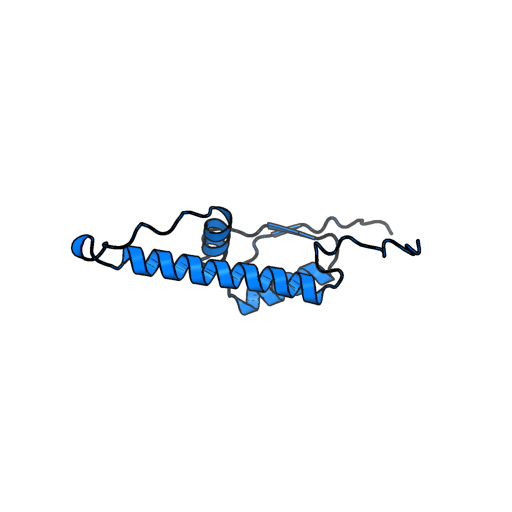 4.984 -18.295 1.00 37.16 107 ALA A C 1
ATOM 891 O O . ALA A 1 107 ? 27.976 5.513 -17.912 1.00 37.16 107 ALA A O 1
ATOM 892 N N . ILE A 1 108 ? 26.949 3.958 -19.144 1.00 42.19 108 ILE A N 1
ATOM 893 C CA . ILE A 1 108 ? 28.061 3.704 -20.061 1.00 42.19 108 ILE A CA 1
ATOM 894 C C . ILE A 1 108 ? 27.456 3.245 -21.387 1.00 42.19 108 ILE A C 1
ATOM 896 O O . ILE A 1 108 ? 27.255 2.047 -21.594 1.00 42.19 108 ILE A O 1
ATOM 900 N N . LYS A 1 109 ? 27.145 4.198 -22.265 1.00 34.91 109 LYS A N 1
ATOM 901 C CA . LYS A 1 109 ? 27.904 4.420 -23.501 1.00 34.91 109 LYS A CA 1
ATOM 902 C C . LYS A 1 109 ? 27.438 5.699 -24.188 1.00 34.91 109 LYS A C 1
ATOM 904 O O . LYS A 1 109 ? 26.211 5.922 -24.213 1.00 34.91 109 LYS A O 1
#

Nearest PDB structures (foldseek):
  3ooq-assembly1_E  TM=8.619E-01  e=7.402E-05  Thermotoga maritima MSB8
  7wru-assembly1_A  TM=5.374E-01  e=5.188E+00  Gallus gallus
  4ayw-assembly1_A-2  TM=2.622E-01  e=5.916E+00  Homo sapiens